Protein AF-A0A2V9N6X2-F1 (afdb_monomer_lite)

pLDDT: mean 87.89, std 10.64, range [52.22, 97.88]

Structure (mmCIF, N/CA/C/O backbone):
da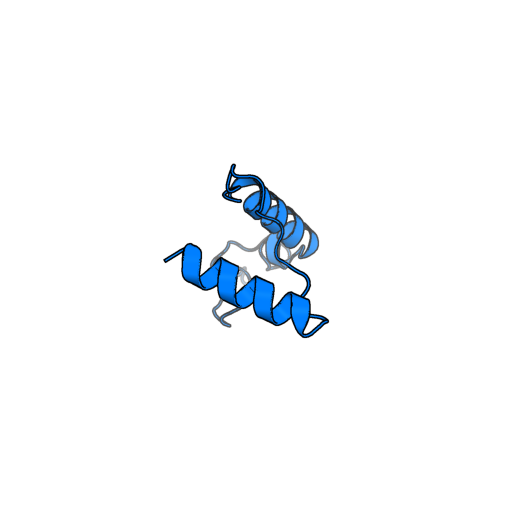ta_AF-A0A2V9N6X2-F1
#
_entry.id   AF-A0A2V9N6X2-F1
#
loop_
_atom_site.group_PDB
_atom_site.id
_atom_site.type_symbol
_atom_site.label_atom_id
_atom_site.label_alt_id
_atom_site.label_comp_id
_atom_site.label_asym_id
_atom_site.label_entity_id
_atom_site.label_seq_id
_atom_site.pdbx_PDB_ins_code
_atom_site.Cartn_x
_atom_site.Cartn_y
_atom_site.Cartn_z
_atom_site.occupancy
_atom_site.B_iso_or_equiv
_atom_site.auth_seq_id
_atom_site.auth_comp_id
_atom_site.auth_asym_id
_atom_site.auth_atom_id
_atom_site.pdbx_PDB_model_num
ATOM 1 N N . MET A 1 1 ? -13.092 2.336 30.715 1.00 52.22 1 MET A N 1
ATOM 2 C CA . MET A 1 1 ? -11.971 2.352 29.745 1.00 52.22 1 MET A CA 1
ATOM 3 C C . MET A 1 1 ? -11.988 3.696 29.027 1.00 52.22 1 MET A C 1
ATOM 5 O O . MET A 1 1 ? -13.041 4.067 28.529 1.00 52.22 1 MET A O 1
ATOM 9 N N . LYS A 1 2 ? -10.891 4.467 29.035 1.00 58.19 2 LYS A N 1
ATOM 10 C CA . LYS A 1 2 ? -10.829 5.766 28.338 1.00 58.19 2 LYS A CA 1
ATOM 11 C C . LYS A 1 2 ? -10.816 5.497 26.831 1.00 58.19 2 LYS A C 1
ATOM 13 O O . LYS A 1 2 ? -9.887 4.846 26.355 1.00 58.19 2 LYS A O 1
ATOM 18 N N . GLN A 1 3 ? -11.854 5.922 26.109 1.00 65.00 3 GLN A N 1
ATOM 19 C CA . GLN A 1 3 ? -11.872 5.783 24.653 1.00 65.00 3 GLN A CA 1
ATOM 20 C C . GLN A 1 3 ? -10.712 6.591 24.066 1.00 65.00 3 GLN A C 1
ATOM 22 O O . GLN A 1 3 ? -10.456 7.720 24.487 1.00 65.00 3 GLN A O 1
ATOM 27 N N . ARG A 1 4 ? -9.952 5.979 23.156 1.00 73.69 4 ARG A N 1
ATOM 28 C CA . ARG A 1 4 ? -8.894 6.689 22.435 1.00 73.69 4 ARG A CA 1
ATOM 29 C C . ARG A 1 4 ? -9.567 7.604 21.417 1.00 73.69 4 ARG A C 1
ATOM 31 O O . ARG A 1 4 ? -10.528 7.198 20.779 1.00 73.69 4 ARG A O 1
ATOM 38 N N . ASN A 1 5 ? -9.043 8.811 21.238 1.00 88.19 5 ASN A N 1
ATOM 39 C CA . ASN A 1 5 ? -9.564 9.744 20.232 1.00 88.19 5 ASN A CA 1
ATOM 40 C C . ASN A 1 5 ? -9.024 9.429 18.825 1.00 88.19 5 ASN A C 1
ATOM 42 O O . ASN A 1 5 ? -9.440 10.043 17.848 1.00 88.19 5 ASN A O 1
ATOM 46 N N . SER A 1 6 ? -8.084 8.485 18.724 1.00 93.81 6 SER A N 1
ATOM 47 C CA . SER A 1 6 ? -7.440 8.066 17.486 1.00 93.81 6 SER A CA 1
ATOM 48 C C . SER A 1 6 ? -7.195 6.554 17.463 1.00 93.81 6 SER A C 1
ATOM 50 O O . SER A 1 6 ? -7.203 5.869 18.491 1.00 93.81 6 SER A O 1
ATOM 52 N N . CYS A 1 7 ? -6.981 6.034 16.262 1.00 96.19 7 CYS A N 1
ATOM 53 C CA . CYS A 1 7 ? -6.655 4.647 15.985 1.00 96.19 7 CYS A CA 1
ATOM 54 C C . CYS A 1 7 ? -5.387 4.208 16.733 1.00 96.19 7 CYS A C 1
ATOM 56 O O . CYS A 1 7 ? -4.362 4.882 16.704 1.00 96.19 7 CYS A O 1
ATOM 58 N N . GLY A 1 8 ? -5.444 3.030 17.363 1.00 95.12 8 GLY A N 1
ATOM 59 C CA . GLY A 1 8 ? -4.338 2.471 18.145 1.00 95.12 8 GLY A CA 1
ATOM 60 C C . GLY A 1 8 ? -3.133 1.959 17.352 1.00 95.12 8 GLY A C 1
ATOM 61 O O . GLY A 1 8 ? -2.129 1.605 17.961 1.00 95.12 8 GLY A O 1
ATOM 62 N N . ALA A 1 9 ? -3.230 1.873 16.025 1.00 95.31 9 ALA A N 1
ATOM 63 C CA . ALA A 1 9 ? -2.149 1.398 15.164 1.00 95.31 9 ALA A CA 1
ATOM 64 C C . ALA A 1 9 ? -1.185 2.521 14.740 1.00 95.31 9 ALA A C 1
ATOM 66 O O . ALA A 1 9 ? -1.510 3.711 14.789 1.00 95.31 9 ALA A O 1
ATOM 67 N N . LYS A 1 10 ? -0.004 2.115 14.267 1.00 95.56 10 LYS A N 1
ATOM 68 C CA . LYS A 1 10 ? 0.973 2.979 13.596 1.00 95.56 10 LYS A CA 1
ATOM 69 C C . LYS A 1 10 ? 0.848 2.844 12.080 1.00 95.56 10 LYS A C 1
ATOM 71 O O . LYS A 1 10 ? 0.475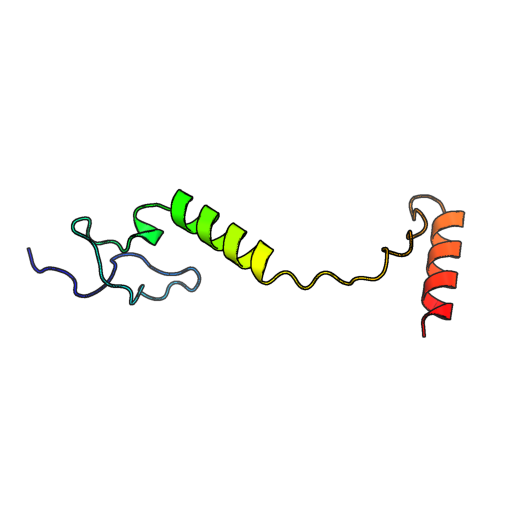 1.787 11.578 1.00 95.56 10 LYS A O 1
ATOM 76 N N . ASN A 1 11 ? 1.167 3.907 11.353 1.00 91.06 11 ASN A N 1
ATOM 77 C CA . ASN A 1 11 ? 1.295 3.861 9.903 1.00 91.06 11 ASN A CA 1
ATOM 78 C C . ASN A 1 11 ? 2.635 3.218 9.486 1.00 91.06 11 ASN A C 1
ATOM 80 O O . ASN A 1 11 ? 3.468 2.870 10.321 1.00 91.06 11 ASN A O 1
ATOM 84 N N . LYS A 1 12 ? 2.855 3.081 8.173 1.00 88.25 12 LYS A N 1
ATOM 85 C CA . LYS A 1 12 ? 4.085 2.488 7.614 1.00 88.25 12 LYS A CA 1
ATOM 86 C C . LYS A 1 12 ? 5.371 3.249 7.961 1.00 88.25 12 LYS A C 1
ATOM 88 O O . LYS A 1 12 ? 6.441 2.666 7.884 1.00 88.25 12 LYS A O 1
ATOM 93 N N . SER A 1 13 ? 5.267 4.522 8.330 1.00 94.62 13 SER A N 1
ATOM 94 C CA . SER A 1 13 ? 6.380 5.358 8.795 1.00 94.62 13 SER A CA 1
ATOM 95 C C . SER A 1 13 ? 6.507 5.349 10.323 1.00 94.62 13 SER A C 1
ATOM 97 O O . SER A 1 13 ? 7.091 6.262 10.891 1.00 94.62 13 SER A O 1
ATOM 99 N N . GLU A 1 14 ? 5.896 4.368 10.993 1.00 94.44 14 GLU A N 1
ATOM 100 C CA . GLU A 1 14 ? 5.850 4.202 12.451 1.00 94.44 14 GLU A CA 1
ATOM 101 C C . GLU A 1 14 ? 5.171 5.333 13.242 1.00 94.44 14 GLU A C 1
ATOM 103 O O . GLU A 1 14 ? 5.172 5.326 14.477 1.00 94.44 14 GLU A O 1
ATOM 108 N N . MET A 1 15 ? 4.514 6.267 12.557 1.00 95.75 15 MET A N 1
ATOM 109 C CA . MET A 1 15 ? 3.796 7.366 13.196 1.00 95.75 15 MET A CA 1
ATOM 110 C C . MET A 1 15 ? 2.400 6.916 13.647 1.00 95.75 15 MET A C 1
ATOM 112 O O . MET A 1 15 ? 1.763 6.118 12.952 1.00 95.75 15 MET A O 1
ATOM 116 N N . PRO A 1 16 ? 1.873 7.429 14.774 1.00 95.00 16 PRO A N 1
ATOM 117 C CA . PRO A 1 16 ? 0.518 7.116 15.221 1.00 95.00 16 PRO A CA 1
ATOM 118 C C . PRO A 1 16 ? -0.534 7.436 14.152 1.00 95.00 16 PRO A C 1
ATOM 120 O O . PRO A 1 16 ? -0.490 8.482 13.502 1.00 95.00 16 PRO A O 1
ATOM 123 N N . CYS A 1 17 ? -1.507 6.544 13.969 1.00 95.56 17 CYS A N 1
ATOM 124 C CA . CYS A 1 17 ? -2.599 6.780 13.036 1.00 95.56 17 CYS A CA 1
ATOM 125 C C . CYS A 1 17 ? -3.573 7.832 13.596 1.00 95.56 17 CYS A C 1
ATOM 127 O O . CYS A 1 17 ? -4.178 7.631 14.646 1.00 95.56 17 CYS A O 1
ATOM 129 N N . ALA A 1 18 ? -3.767 8.934 12.866 1.00 93.81 18 ALA A N 1
ATOM 130 C CA . ALA A 1 18 ? -4.647 10.036 13.274 1.00 93.81 18 ALA A CA 1
ATOM 131 C C . ALA A 1 18 ? -6.149 9.776 13.035 1.00 93.81 18 ALA A C 1
ATOM 133 O O . ALA A 1 18 ? -6.983 10.585 13.430 1.00 93.81 18 ALA A O 1
ATOM 134 N N . ALA A 1 19 ? -6.509 8.673 12.371 1.00 94.75 19 ALA A N 1
ATOM 135 C CA . ALA A 1 19 ? -7.901 8.361 12.052 1.00 94.75 19 ALA A CA 1
ATOM 136 C C . ALA A 1 19 ? -8.719 8.054 13.315 1.00 94.75 19 ALA A C 1
ATOM 138 O O . ALA A 1 19 ? -8.189 7.477 14.264 1.00 94.75 19 ALA A O 1
ATOM 139 N N . ALA A 1 20 ? -10.017 8.369 13.299 1.00 94.25 20 ALA A N 1
ATOM 140 C CA . ALA A 1 20 ? -10.924 8.008 14.383 1.00 94.25 2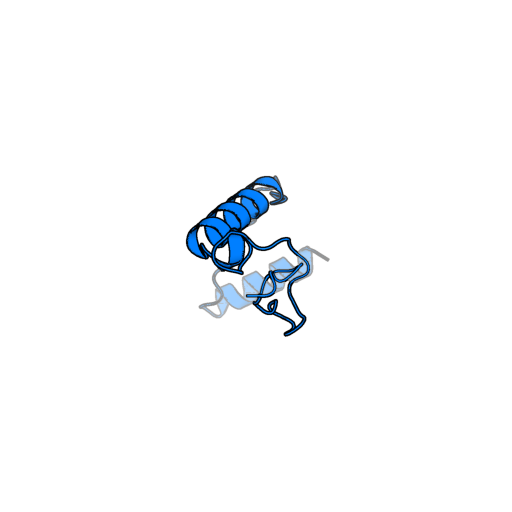0 ALA A CA 1
ATOM 141 C C . ALA A 1 20 ? -10.987 6.474 14.559 1.00 94.25 20 ALA A C 1
ATOM 143 O O . ALA A 1 20 ? -11.019 5.740 13.559 1.00 94.25 20 ALA A O 1
ATOM 144 N N . PRO A 1 21 ? -10.973 5.966 15.802 1.00 95.31 21 PRO A N 1
ATOM 145 C CA . PRO A 1 21 ? -11.125 4.547 16.055 1.00 95.31 21 PRO A CA 1
ATOM 146 C C . PRO A 1 21 ? -12.597 4.138 15.965 1.00 95.31 21 PRO A C 1
ATOM 148 O O . PRO A 1 21 ? -13.503 4.913 16.255 1.00 95.31 21 PRO A O 1
AT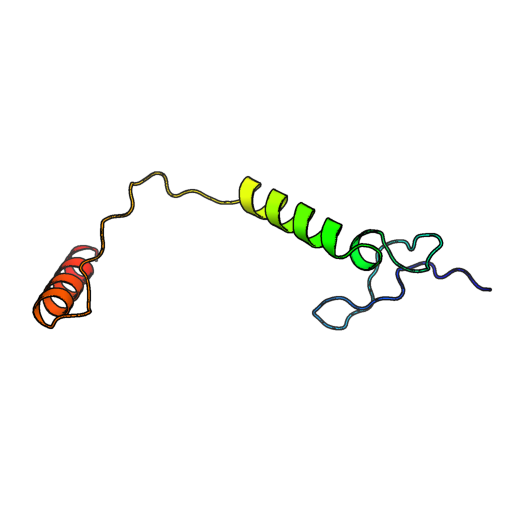OM 151 N N . THR A 1 22 ? -12.815 2.887 15.584 1.00 92.56 22 THR A N 1
ATOM 152 C CA . THR A 1 22 ? -14.090 2.188 15.760 1.00 92.56 22 THR A CA 1
ATOM 153 C C . THR A 1 22 ? -14.174 1.617 17.181 1.00 92.56 22 THR A C 1
ATOM 155 O O . THR A 1 22 ? -13.247 1.780 17.980 1.00 92.56 22 THR A O 1
ATOM 158 N N . GLU A 1 23 ? -15.245 0.889 17.496 1.00 91.69 23 GLU A N 1
ATOM 159 C CA . GLU A 1 23 ? -15.420 0.201 18.785 1.00 91.69 23 GLU A CA 1
ATOM 160 C C . GLU A 1 23 ? -14.266 -0.761 19.125 1.00 91.69 23 GLU A C 1
ATOM 162 O O . GLU A 1 23 ? -13.982 -1.003 20.296 1.00 91.69 23 GLU A O 1
ATOM 167 N N . THR A 1 24 ? -13.537 -1.253 18.116 1.00 91.81 24 THR A N 1
ATOM 168 C CA . THR A 1 24 ? -12.365 -2.125 18.299 1.00 91.81 24 THR A CA 1
ATOM 169 C C . THR A 1 24 ? -11.094 -1.372 18.710 1.00 91.81 24 THR A C 1
ATOM 171 O O . THR A 1 24 ? -10.069 -1.989 18.999 1.00 91.81 24 THR A O 1
ATOM 174 N N . GLY A 1 25 ? -11.121 -0.034 18.736 1.00 94.12 25 GLY A N 1
ATOM 175 C CA . GLY A 1 25 ? -9.959 0.811 19.036 1.00 94.12 25 GLY A CA 1
ATOM 176 C C . GLY A 1 25 ? -9.027 1.064 17.841 1.00 94.12 25 GLY A C 1
ATOM 177 O O . GLY A 1 25 ? -7.995 1.727 17.995 1.00 94.12 25 GLY A O 1
ATOM 178 N N . PHE A 1 26 ? -9.389 0.581 16.649 1.00 95.50 26 PHE A N 1
ATOM 179 C CA . PHE A 1 26 ? -8.683 0.801 15.384 1.00 95.50 26 PHE A CA 1
ATOM 180 C C . PHE A 1 26 ? -9.605 1.455 14.352 1.00 95.50 26 PHE A C 1
ATOM 182 O O . PHE A 1 26 ? -10.822 1.290 14.413 1.00 95.50 26 PHE A O 1
ATOM 189 N N . CYS A 1 27 ? -9.050 2.194 13.387 1.00 95.94 27 CYS A N 1
ATOM 190 C CA . CYS A 1 27 ? -9.837 2.688 12.254 1.00 95.94 27 CYS A CA 1
ATOM 191 C C . CYS A 1 27 ? -10.216 1.537 11.309 1.00 95.94 27 CYS A C 1
ATOM 193 O O . CYS A 1 27 ? -9.569 0.489 11.318 1.00 95.94 27 CYS A O 1
ATOM 195 N N . HIS A 1 28 ? -11.207 1.746 10.439 1.00 95.19 28 HIS A N 1
ATOM 196 C CA . HIS A 1 28 ? -11.694 0.715 9.511 1.00 95.19 28 HIS A CA 1
ATOM 197 C C . HIS A 1 28 ? -10.587 0.035 8.687 1.00 95.19 28 HIS A C 1
ATOM 199 O O . HIS A 1 28 ? -10.648 -1.168 8.469 1.00 95.19 28 HIS A O 1
ATOM 205 N N . LEU A 1 29 ? -9.552 0.775 8.275 1.00 95.12 29 LEU A N 1
ATOM 206 C CA . LEU A 1 29 ? -8.461 0.237 7.452 1.00 95.12 29 LEU A CA 1
ATOM 207 C C . LEU A 1 29 ? -7.450 -0.605 8.243 1.00 95.12 29 LEU A C 1
ATOM 209 O O . LEU A 1 29 ? -6.882 -1.542 7.694 1.00 95.12 29 LEU A O 1
ATOM 213 N N . HIS A 1 30 ? -7.213 -0.278 9.516 1.00 95.69 30 HIS A N 1
ATOM 214 C CA . HIS A 1 30 ? -6.365 -1.098 10.389 1.00 95.69 30 HIS A CA 1
ATOM 215 C C . HIS A 1 30 ? -7.139 -2.263 11.014 1.00 95.69 30 HIS A C 1
ATOM 217 O O . HIS A 1 30 ? -6.533 -3.270 11.363 1.00 95.69 30 HIS A O 1
ATOM 223 N N . ASN A 1 31 ? -8.462 -2.139 11.135 1.00 95.88 31 ASN A N 1
ATOM 224 C CA . ASN A 1 31 ? -9.344 -3.217 11.567 1.00 95.88 31 ASN A CA 1
ATOM 225 C C . ASN A 1 31 ? -9.573 -4.260 10.456 1.00 95.88 31 ASN A C 1
ATOM 227 O O . ASN A 1 31 ? -9.705 -5.441 10.753 1.00 95.88 31 ASN A O 1
ATOM 231 N N . ASP A 1 32 ? -9.603 -3.835 9.187 1.00 95.44 32 ASP A N 1
ATOM 232 C CA . ASP A 1 32 ? -9.731 -4.712 8.016 1.00 95.44 32 ASP A CA 1
ATOM 233 C C . ASP A 1 32 ? -8.645 -4.407 6.958 1.00 95.44 32 ASP A C 1
ATOM 235 O O . ASP A 1 32 ? -8.840 -3.580 6.053 1.00 95.44 32 ASP A O 1
ATOM 239 N N . PRO A 1 33 ? -7.495 -5.108 7.020 1.00 92.44 33 PRO A N 1
ATOM 240 C CA . PRO A 1 33 ? -6.426 -4.974 6.030 1.00 92.44 33 PRO A CA 1
ATOM 241 C C . P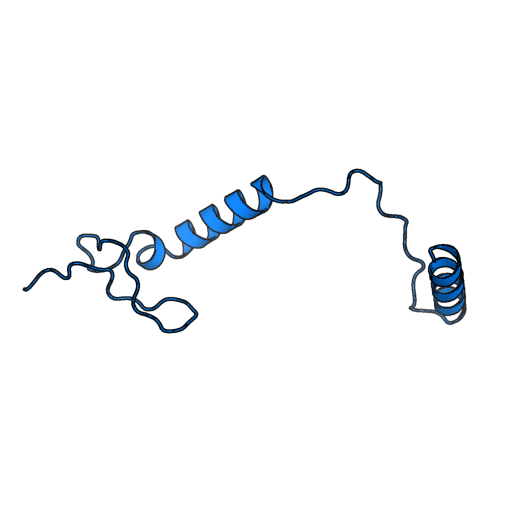RO A 1 33 ? -6.850 -5.363 4.606 1.00 92.44 33 PRO A C 1
ATOM 243 O O . PRO A 1 33 ? -6.293 -4.856 3.628 1.00 92.44 33 PRO A O 1
ATOM 246 N N . THR A 1 34 ? -7.846 -6.243 4.466 1.00 96.38 34 THR A N 1
ATOM 247 C CA . THR 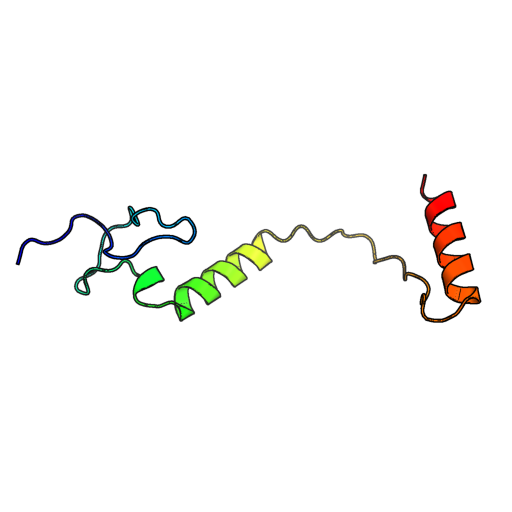A 1 34 ? -8.353 -6.675 3.157 1.00 96.38 34 THR A CA 1
ATOM 248 C C . THR A 1 34 ? -9.088 -5.528 2.473 1.00 96.38 34 THR A C 1
ATOM 250 O O . THR A 1 34 ? -8.894 -5.286 1.278 1.00 96.38 34 THR A O 1
ATOM 253 N N . LEU A 1 35 ? -9.897 -4.776 3.223 1.00 95.19 35 LEU A N 1
ATOM 254 C CA . LEU A 1 35 ? -10.544 -3.560 2.731 1.00 95.19 35 LEU A CA 1
ATOM 255 C C . LEU A 1 35 ? -9.515 -2.500 2.318 1.00 95.19 35 LEU A C 1
ATOM 257 O O . LEU A 1 35 ? -9.647 -1.910 1.243 1.00 95.19 35 LEU A O 1
ATOM 261 N N . ALA A 1 36 ? -8.466 -2.298 3.120 1.00 94.75 36 ALA A N 1
ATOM 262 C CA . ALA A 1 36 ? -7.388 -1.370 2.782 1.00 94.75 36 ALA A CA 1
ATOM 263 C C . ALA A 1 36 ? -6.721 -1.726 1.441 1.00 94.75 36 ALA A C 1
ATOM 265 O O . ALA A 1 36 ? -6.528 -0.851 0.592 1.00 94.75 36 ALA A O 1
ATOM 266 N N . ALA A 1 37 ? -6.444 -3.012 1.203 1.00 95.69 37 ALA A N 1
ATOM 267 C CA . ALA A 1 37 ? -5.894 -3.485 -0.065 1.00 95.69 37 ALA A CA 1
ATOM 268 C C . ALA A 1 37 ? -6.854 -3.250 -1.244 1.00 95.69 37 ALA A C 1
ATOM 270 O O . ALA A 1 37 ? -6.431 -2.754 -2.290 1.00 95.69 37 ALA A O 1
ATOM 271 N N . LYS A 1 38 ? -8.151 -3.547 -1.075 1.00 97.88 38 LYS A N 1
ATOM 272 C CA . LYS A 1 38 ? -9.178 -3.328 -2.111 1.00 97.88 38 LYS A CA 1
ATOM 273 C C . LYS A 1 38 ? -9.269 -1.857 -2.520 1.00 97.88 38 LYS A C 1
ATOM 275 O O . LYS A 1 38 ? -9.241 -1.550 -3.713 1.00 97.88 38 LYS A O 1
ATOM 280 N N . LEU A 1 39 ? -9.332 -0.947 -1.547 1.00 96.38 39 LEU A N 1
ATOM 281 C CA . LEU A 1 39 ? -9.398 0.495 -1.802 1.00 96.38 39 LEU A CA 1
ATOM 282 C C . LEU A 1 39 ? -8.116 1.014 -2.461 1.00 96.38 39 LEU A C 1
ATOM 284 O O . LEU A 1 39 ? -8.191 1.783 -3.419 1.00 96.38 39 LEU A O 1
ATOM 288 N N . GLY A 1 40 ? -6.949 0.546 -2.008 1.00 94.50 40 GLY A N 1
ATOM 289 C CA . GLY A 1 40 ? -5.662 0.882 -2.617 1.00 94.50 40 GLY A CA 1
ATOM 290 C C . GLY A 1 40 ? -5.579 0.461 -4.087 1.00 94.50 40 GLY A C 1
ATOM 291 O O . GLY A 1 40 ? -5.187 1.259 -4.937 1.00 94.50 40 GLY A O 1
ATOM 292 N N . GLN A 1 41 ? -6.016 -0.758 -4.418 1.00 96.50 41 GLN A N 1
ATOM 293 C CA . GLN A 1 41 ? -6.066 -1.237 -5.803 1.00 96.50 41 GLN A CA 1
ATOM 294 C C . GLN A 1 41 ? -7.045 -0.430 -6.661 1.00 96.50 41 GLN A C 1
ATOM 296 O O . GLN A 1 41 ? -6.712 -0.070 -7.790 1.00 96.50 41 GLN A O 1
ATOM 301 N N . ALA A 1 42 ? -8.240 -0.133 -6.143 1.00 96.88 42 ALA A N 1
ATOM 302 C CA . ALA A 1 42 ? -9.233 0.667 -6.855 1.00 96.88 42 ALA A CA 1
ATOM 303 C C . ALA A 1 42 ? -8.709 2.081 -7.154 1.00 96.88 42 ALA A C 1
ATOM 305 O O . ALA A 1 42 ? -8.794 2.541 -8.293 1.00 96.88 42 ALA A O 1
ATOM 306 N N . GLY A 1 43 ? -8.099 2.736 -6.160 1.00 96.19 43 GLY A N 1
ATOM 307 C CA . GLY A 1 43 ? -7.458 4.040 -6.325 1.00 96.19 43 GLY A CA 1
ATOM 308 C C . GLY A 1 43 ? -6.308 3.996 -7.331 1.00 96.19 43 GLY A C 1
ATOM 309 O O . GLY A 1 43 ? -6.246 4.834 -8.227 1.00 96.19 43 GLY A O 1
ATOM 310 N N . GLY A 1 44 ? -5.454 2.973 -7.248 1.00 94.38 44 GLY A N 1
ATOM 311 C CA . GLY A 1 44 ? -4.365 2.755 -8.198 1.00 94.38 44 GLY A CA 1
ATOM 312 C C . GLY A 1 44 ? -4.859 2.579 -9.633 1.00 94.38 44 GLY A C 1
ATOM 313 O O . GLY A 1 44 ? -4.329 3.214 -10.532 1.00 94.38 44 GLY A O 1
ATOM 314 N N . ARG A 1 45 ? -5.911 1.781 -9.860 1.00 92.38 45 ARG A N 1
ATOM 315 C CA . ARG A 1 45 ? -6.519 1.601 -11.192 1.00 92.38 45 ARG A CA 1
ATOM 316 C C . ARG A 1 45 ? -7.133 2.893 -11.725 1.00 92.38 45 ARG A C 1
ATOM 318 O O . ARG A 1 45 ? -6.948 3.196 -12.897 1.00 92.38 45 ARG A O 1
ATOM 325 N N . LYS A 1 46 ? -7.834 3.647 -10.873 1.00 92.19 46 LYS A N 1
ATOM 326 C CA . LYS A 1 46 ? -8.468 4.921 -11.241 1.00 92.19 46 LYS A CA 1
ATOM 327 C C . LYS A 1 46 ? -7.441 5.991 -11.617 1.00 92.19 46 LYS A C 1
ATOM 329 O O . LYS A 1 46 ? -7.648 6.712 -12.583 1.00 92.19 46 LYS A O 1
ATOM 334 N N . ASN A 1 47 ? -6.352 6.084 -10.858 1.00 90.94 47 ASN A N 1
ATOM 335 C CA . ASN A 1 47 ? -5.318 7.106 -11.037 1.00 90.94 47 ASN A CA 1
ATOM 336 C C . ASN A 1 47 ? -4.155 6.624 -11.913 1.00 90.94 47 ASN A C 1
ATOM 338 O O . ASN A 1 47 ? -3.148 7.319 -12.049 1.00 90.94 47 ASN A O 1
ATOM 342 N N . ARG A 1 48 ? -4.257 5.422 -12.490 1.00 85.31 48 ARG A N 1
ATOM 343 C CA . ARG A 1 48 ? -3.252 4.916 -13.415 1.00 85.31 48 ARG A CA 1
ATOM 344 C C . ARG A 1 48 ? -3.308 5.758 -14.682 1.00 85.31 48 ARG A C 1
ATOM 346 O O . ARG A 1 48 ? -4.232 5.627 -15.479 1.00 85.31 48 ARG A O 1
ATOM 353 N N . HIS A 1 49 ? -2.286 6.578 -14.891 1.00 83.31 49 HIS A N 1
ATOM 354 C CA . HIS A 1 49 ? -2.051 7.201 -16.184 1.00 83.31 49 HIS A CA 1
ATOM 355 C C . HIS A 1 49 ? -1.632 6.107 -17.168 1.00 83.31 49 HIS A C 1
ATOM 357 O O . HIS A 1 49 ? -0.549 5.533 -17.061 1.00 83.31 49 HIS A O 1
ATOM 363 N N . VAL A 1 50 ? -2.530 5.759 -18.087 1.00 75.38 50 VAL A N 1
ATOM 364 C CA . VAL A 1 50 ? -2.220 4.853 -19.193 1.00 75.38 50 VAL A CA 1
ATOM 365 C C . VAL A 1 50 ? -1.607 5.700 -20.302 1.00 75.38 50 VAL A C 1
ATOM 367 O O . VAL A 1 50 ? -2.274 6.589 -20.833 1.00 75.38 50 VAL A O 1
ATOM 370 N N . ILE A 1 51 ? -0.341 5.440 -20.632 1.00 73.88 51 ILE A N 1
ATOM 371 C CA . ILE A 1 51 ? 0.267 5.955 -21.862 1.00 73.88 51 ILE A CA 1
ATOM 372 C C . ILE A 1 51 ? -0.525 5.328 -23.014 1.00 73.88 51 ILE A C 1
ATOM 374 O O . ILE A 1 51 ? -0.653 4.107 -23.083 1.00 73.88 51 ILE A O 1
ATOM 378 N N . ARG A 1 52 ? -1.159 6.171 -23.837 1.00 69.88 52 ARG A N 1
ATOM 379 C CA . ARG A 1 52 ? -2.052 5.728 -24.921 1.00 69.88 52 ARG A CA 1
ATOM 380 C C . ARG A 1 52 ? -1.294 5.131 -26.100 1.00 69.88 52 ARG A C 1
ATOM 382 O O . ARG A 1 52 ? -1.906 4.432 -26.901 1.00 69.88 52 ARG A O 1
ATOM 389 N N . GLU A 1 53 ? -0.001 5.413 -26.213 1.00 76.06 53 GLU A N 1
ATOM 390 C CA . GLU A 1 53 ? 0.824 4.787 -27.231 1.00 76.06 53 GLU A CA 1
ATOM 391 C C . GLU A 1 53 ? 0.967 3.290 -26.966 1.00 76.06 53 GLU A C 1
ATOM 393 O O . GLU A 1 53 ? 1.202 2.879 -25.823 1.00 76.06 53 GLU A O 1
ATOM 398 N N . PRO A 1 54 ? 0.815 2.460 -28.014 1.00 73.00 54 PRO A N 1
ATOM 399 C CA . PRO A 1 54 ? 1.147 1.056 -27.899 1.00 73.00 54 PRO A CA 1
ATOM 400 C C . PRO A 1 54 ? 2.609 0.956 -27.447 1.00 73.00 54 PRO A C 1
ATOM 402 O O . PRO A 1 54 ? 3.457 1.672 -27.989 1.00 73.00 54 PRO A O 1
ATOM 405 N N . PRO A 1 55 ? 2.919 0.107 -26.451 1.00 69.56 55 PRO A N 1
ATOM 406 C CA . PRO A 1 55 ? 4.297 -0.088 -26.044 1.00 69.56 55 PRO A CA 1
ATOM 407 C C . PRO A 1 55 ? 5.085 -0.543 -27.269 1.00 69.56 55 PRO A C 1
ATOM 409 O O . PRO A 1 55 ? 4.738 -1.551 -27.889 1.00 69.56 55 PRO A O 1
ATOM 412 N N . GLN A 1 56 ? 6.123 0.214 -27.625 1.00 73.69 56 GLN A N 1
ATOM 413 C CA . GLN A 1 56 ? 7.066 -0.232 -28.638 1.00 73.69 56 GLN A CA 1
ATOM 414 C C . GLN A 1 56 ? 7.691 -1.532 -28.117 1.00 73.69 56 GLN A C 1
ATOM 416 O O . GLN A 1 56 ? 8.194 -1.550 -26.987 1.00 73.69 56 GLN A O 1
ATOM 421 N N . PRO A 1 57 ? 7.592 -2.647 -28.858 1.00 77.44 57 PRO A N 1
ATOM 422 C CA . PRO A 1 57 ? 8.141 -3.908 -28.397 1.00 77.44 57 PRO A CA 1
ATOM 423 C C . PRO A 1 57 ? 9.655 -3.759 -28.260 1.00 77.44 57 PRO A C 1
ATOM 425 O O . PRO A 1 57 ? 10.351 -3.482 -29.233 1.00 77.44 57 PRO A O 1
ATOM 428 N N . MET A 1 58 ? 10.160 -3.931 -27.038 1.00 77.25 58 MET A N 1
ATOM 429 C CA . MET A 1 58 ? 11.598 -3.921 -26.797 1.00 77.25 58 MET A CA 1
ATOM 430 C C . MET A 1 58 ? 12.209 -5.231 -27.311 1.00 77.25 58 MET A C 1
ATOM 432 O O . MET A 1 58 ? 11.642 -6.303 -27.064 1.00 77.25 58 MET A O 1
ATOM 436 N N . PRO A 1 59 ? 13.367 -5.184 -27.989 1.00 84.38 59 PRO A N 1
ATOM 437 C CA . PRO A 1 59 ? 14.068 -6.381 -28.423 1.00 84.38 59 PRO A CA 1
ATOM 438 C C . PRO A 1 59 ? 14.490 -7.222 -27.216 1.00 84.38 59 PRO A C 1
ATOM 440 O O . PRO A 1 59 ? 14.846 -6.711 -26.151 1.00 84.38 59 PRO A O 1
ATOM 443 N N . ALA A 1 60 ? 14.444 -8.543 -27.379 1.00 86.62 60 ALA A N 1
ATOM 444 C CA . ALA A 1 60 ? 14.815 -9.471 -26.322 1.00 86.62 60 ALA A CA 1
ATOM 445 C C . ALA A 1 60 ? 16.334 -9.438 -26.083 1.00 86.62 60 ALA A C 1
ATOM 447 O O . ALA A 1 60 ? 17.118 -9.769 -26.964 1.00 86.62 60 ALA A O 1
ATOM 448 N N . ILE A 1 61 ? 16.763 -9.094 -24.869 1.00 91.06 61 ILE A N 1
ATOM 449 C CA . ILE A 1 61 ? 18.187 -8.951 -24.505 1.00 91.06 61 ILE A CA 1
ATOM 450 C C . ILE A 1 61 ? 18.853 -10.263 -24.053 1.00 91.06 61 ILE A C 1
ATOM 452 O O . ILE A 1 61 ? 19.926 -10.260 -23.458 1.00 91.06 61 ILE A O 1
ATOM 456 N N . ASN A 1 62 ? 18.224 -11.406 -24.324 1.00 93.38 62 ASN A N 1
ATOM 457 C CA . ASN A 1 62 ? 18.752 -12.734 -23.996 1.00 93.38 62 ASN A CA 1
ATOM 458 C C . ASN A 1 62 ? 19.732 -13.276 -25.054 1.00 93.38 62 ASN A C 1
ATOM 460 O O . ASN A 1 62 ? 20.192 -14.410 -24.944 1.00 93.38 62 ASN A O 1
ATOM 464 N N . THR A 1 63 ? 20.042 -12.485 -26.082 1.00 93.75 63 THR A N 1
ATOM 465 C CA . THR A 1 63 ? 21.038 -12.794 -27.113 1.00 93.75 63 THR A CA 1
ATOM 466 C C . THR A 1 63 ? 21.910 -11.570 -27.375 1.00 93.75 63 THR A C 1
ATOM 468 O O . THR A 1 63 ? 21.468 -10.437 -27.194 1.00 93.75 63 THR A O 1
ATOM 471 N N . MET A 1 64 ? 23.141 -11.779 -27.849 1.00 91.25 64 MET A N 1
ATOM 472 C CA . MET A 1 64 ? 24.026 -10.667 -28.228 1.00 91.25 64 MET A CA 1
ATOM 473 C C . MET A 1 64 ? 23.442 -9.812 -29.356 1.00 91.25 64 MET A C 1
ATOM 475 O O . MET A 1 64 ? 23.516 -8.589 -29.287 1.00 91.25 64 MET A O 1
ATOM 479 N N . ALA A 1 65 ? 22.794 -10.437 -30.343 1.00 91.56 65 ALA A N 1
ATOM 480 C CA . ALA A 1 65 ? 22.101 -9.719 -31.411 1.00 91.56 65 ALA A CA 1
ATOM 481 C C . ALA A 1 65 ? 20.966 -8.835 -30.863 1.00 91.56 65 ALA A C 1
ATOM 483 O O . ALA A 1 65 ? 20.837 -7.676 -31.249 1.00 91.56 65 ALA A O 1
ATOM 484 N N . GLY A 1 66 ? 20.185 -9.349 -29.912 1.00 89.94 66 GLY A N 1
ATOM 485 C CA . GLY A 1 66 ? 19.125 -8.580 -29.267 1.00 89.94 66 GLY A CA 1
ATOM 486 C C . GLY A 1 66 ? 19.641 -7.439 -28.385 1.00 89.94 66 GLY A C 1
ATOM 487 O O . GLY A 1 66 ? 19.048 -6.364 -28.367 1.00 89.94 66 GLY A O 1
ATOM 488 N N . VAL A 1 67 ? 20.791 -7.617 -27.723 1.00 92.06 67 VAL A N 1
ATOM 489 C CA . VAL A 1 67 ? 21.474 -6.532 -26.992 1.00 92.06 67 VAL A CA 1
ATOM 490 C C . VAL A 1 67 ? 21.937 -5.424 -27.944 1.00 92.06 67 VAL A C 1
ATOM 492 O O . VAL A 1 67 ? 21.748 -4.248 -27.647 1.00 92.06 67 VAL A O 1
ATOM 495 N N . GLN A 1 68 ? 22.499 -5.771 -29.105 1.00 92.94 68 GLN A N 1
ATOM 496 C CA . GLN A 1 68 ? 22.898 -4.782 -30.114 1.00 92.94 68 GLN A CA 1
ATOM 497 C C . GLN A 1 68 ? 21.693 -3.991 -30.642 1.00 92.94 68 GLN A C 1
ATOM 499 O O . GLN A 1 68 ? 21.741 -2.764 -30.679 1.00 92.94 68 GLN A O 1
ATOM 504 N N . GLN A 1 69 ? 20.594 -4.677 -30.972 1.00 89.12 69 GLN A N 1
ATOM 505 C CA . GLN A 1 69 ? 19.348 -4.042 -31.419 1.00 89.12 69 GLN A CA 1
ATOM 506 C C . GLN A 1 69 ? 18.766 -3.092 -30.365 1.00 89.12 69 GLN A C 1
ATOM 508 O O . GLN A 1 69 ? 18.336 -1.992 -30.703 1.00 89.12 69 GLN A O 1
ATOM 513 N N . PHE A 1 70 ? 18.800 -3.488 -29.090 1.00 90.31 70 PHE A N 1
ATOM 514 C CA . PHE A 1 70 ? 18.364 -2.655 -27.970 1.00 90.31 70 PHE A CA 1
ATOM 515 C C . PHE A 1 70 ? 19.159 -1.346 -27.878 1.00 90.31 70 PHE A C 1
ATOM 517 O O . PHE A 1 70 ? 18.574 -0.273 -27.753 1.00 90.31 70 PHE A O 1
ATOM 524 N N . ILE A 1 71 ? 20.491 -1.422 -27.977 1.00 91.06 71 ILE A N 1
ATOM 525 C CA . ILE A 1 71 ? 21.370 -0.244 -27.920 1.00 91.06 71 ILE A CA 1
ATOM 526 C C . ILE A 1 71 ? 21.097 0.698 -29.098 1.00 91.06 71 ILE A C 1
ATOM 528 O O . ILE A 1 71 ? 21.016 1.908 -28.905 1.00 91.06 71 ILE A O 1
ATOM 532 N N . THR A 1 72 ? 20.926 0.158 -30.308 1.00 88.19 72 THR A N 1
ATOM 533 C CA . THR A 1 72 ? 20.595 0.962 -31.494 1.00 88.19 72 THR A CA 1
ATOM 534 C C . THR A 1 72 ? 19.257 1.680 -31.342 1.00 88.19 72 THR A C 1
ATOM 536 O O . THR A 1 72 ? 19.172 2.859 -31.672 1.00 88.19 72 THR A O 1
ATOM 539 N N . GLN A 1 73 ? 18.234 0.997 -30.821 1.00 85.94 73 GLN A N 1
ATOM 540 C CA . GLN A 1 73 ? 16.923 1.599 -30.587 1.00 85.94 73 GLN A CA 1
ATOM 541 C C . GLN A 1 73 ? 17.003 2.747 -29.570 1.00 85.94 73 GLN A C 1
ATOM 543 O O . GLN A 1 73 ? 16.527 3.838 -29.856 1.00 85.94 73 GLN A O 1
ATOM 548 N N . LEU A 1 74 ? 17.702 2.550 -28.444 1.00 85.88 74 LEU A N 1
ATOM 549 C CA . LEU A 1 74 ? 17.894 3.604 -27.439 1.00 85.88 74 LEU A CA 1
ATOM 550 C C . LEU A 1 74 ? 18.630 4.836 -27.978 1.00 85.88 74 LEU A C 1
ATOM 552 O O . LEU A 1 74 ? 18.314 5.953 -27.588 1.00 85.88 74 LEU A O 1
ATOM 556 N N . ALA A 1 75 ? 19.623 4.641 -28.847 1.00 84.19 75 ALA A N 1
ATOM 557 C CA . ALA A 1 75 ? 20.381 5.743 -29.433 1.00 84.19 75 ALA A CA 1
ATOM 558 C C . ALA A 1 75 ? 19.569 6.562 -30.456 1.00 84.19 75 ALA A C 1
ATOM 560 O O . ALA A 1 75 ? 19.926 7.707 -30.714 1.00 84.19 75 ALA A O 1
ATOM 561 N N . GLY A 1 76 ? 18.514 5.986 -31.047 1.00 74.44 76 GLY A N 1
ATOM 562 C CA . GLY A 1 76 ? 17.613 6.674 -31.979 1.00 74.44 76 GLY A CA 1
ATOM 563 C C . GLY A 1 76 ? 16.466 7.440 -31.310 1.00 74.44 76 GLY A C 1
ATOM 564 O O . GLY A 1 76 ? 15.845 8.270 -31.967 1.00 74.44 76 GLY A O 1
ATOM 565 N N . ASP A 1 77 ? 16.206 7.175 -30.026 1.00 61.78 77 ASP A N 1
ATOM 566 C CA . ASP A 1 77 ? 15.144 7.808 -29.230 1.00 61.78 77 ASP A CA 1
ATOM 567 C C . ASP A 1 77 ? 15.616 9.092 -28.489 1.00 61.78 77 ASP A C 1
ATOM 569 O O . ASP A 1 77 ? 14.845 9.664 -27.714 1.00 61.78 77 ASP A O 1
ATOM 573 N N . VAL A 1 78 ? 16.871 9.537 -28.699 1.00 55.25 78 VAL A N 1
ATOM 574 C CA . VAL A 1 78 ? 17.497 10.754 -28.113 1.00 55.25 78 VAL A CA 1
ATOM 575 C C . VAL A 1 78 ? 17.454 11.942 -29.069 1.00 55.25 78 VAL A C 1
ATOM 577 O O . VAL A 1 78 ? 17.776 11.754 -30.263 1.00 55.25 78 VAL A O 1
#

Secondary structure (DSSP, 8-state):
----SS-SSB-TTSPBP-SPP-TTSS-HHHH-HHHHHHHHHHHHHHT-----SPPPPPPPTTSHHHHHHHHHHHHH--

Sequence (78 aa):
MKQRNSCGAKNKSEMPCAAAPTETGFCHLHNDPTLAAKLGQAGGRKNRHVIREPPQPMPAINTMAGVQQFITQLAGDV

Radius of gyration: 23.53 Å; chains: 1; bounding box: 39×24×62 Å

Foldseek 3Di:
DDQDQAAPDADPVRHGGRHGDDPVSHPPCVVDVPVVVVVVVVVCVVPDDDPPDDPDDQFDPPDPVSVVVNVVVVVVVD